Protein AF-A0A7K0J3E5-F1 (afdb_monomer_lite)

Foldseek 3Di:
DDDDPVLLVVLVVVLVPDDPVVVVQLVVQLVVQLVVVLVVQVVDPPHDPVCSVVSSSVSSSVSSVVSVVVVVVVVVVVVVVVVVVVVVVVVVPPPCDPVNVVVVVCLVVLLVVVVVVDQLVVSQVVVCVVVVHRGDSVNSVVSNVVVVVVD

Sequence (151 aa):
MKMSDDVKRKSLAWLAKQPEAMRIEVFRTAMRIRRESLNRLRALPDADHRNTPEIEEQSLLSAIQEMRKTRLKSSDALEEIAASRAAVAKNSNCKPSPKRDRLQILMPQIVQLRKTGMSYAEIARLLSKQTRKKISRSYVHAICKESESAG

Secondary structure (DSSP, 8-state):
-PPPHHHHHHHHHHHHTS-HHHHHHHHHHHHHHHHHHHHHHHTSTT--GGGHHHHHHHHHHHHHHHHHHHHHHHHHHHHHHHHHHHHHHHHGGGS--HHHHHHHTTHHHHHHHHHTT--HHHHHHHHHHHHTS---HHHHHHHHHHHHH--

Radius of gyration: 33.9 Å; chains: 1; bounding box: 68×40×86 Å

Structure (mmCIF, N/CA/C/O backbone):
data_AF-A0A7K0J3E5-F1
#
_entry.id   AF-A0A7K0J3E5-F1
#
loop_
_atom_site.group_PDB
_atom_site.id
_atom_site.type_symbol
_atom_site.label_atom_id
_atom_site.label_alt_id
_atom_site.label_comp_id
_atom_site.label_asym_id
_atom_site.label_entity_id
_atom_site.label_seq_id
_atom_site.pdbx_PDB_ins_code
_atom_site.Cartn_x
_atom_site.Cartn_y
_atom_site.Cartn_z
_atom_site.occupancy
_atom_site.B_iso_or_equiv
_atom_site.auth_seq_id
_atom_site.auth_comp_id
_atom_site.auth_asym_id
_atom_site.auth_atom_id
_atom_site.pdbx_PDB_model_num
ATOM 1 N N . MET A 1 1 ? 24.101 0.263 -16.444 1.00 51.09 1 MET A N 1
ATOM 2 C CA . MET A 1 1 ? 24.275 0.499 -14.992 1.00 51.09 1 MET A CA 1
ATOM 3 C C . MET A 1 1 ? 23.772 -0.748 -14.268 1.00 51.09 1 MET A C 1
ATOM 5 O O . MET A 1 1 ? 22.580 -1.020 -14.340 1.00 51.09 1 MET A O 1
ATOM 9 N N . LYS A 1 2 ? 24.657 -1.580 -13.699 1.00 61.66 2 LYS A N 1
ATOM 10 C CA . LYS A 1 2 ? 24.243 -2.827 -13.025 1.00 61.66 2 LYS A CA 1
ATOM 11 C C . LYS A 1 2 ? 23.522 -2.471 -11.717 1.00 61.66 2 LYS A C 1
ATOM 13 O O . LYS A 1 2 ? 24.054 -1.712 -10.913 1.00 61.66 2 LYS A O 1
ATOM 18 N N . MET A 1 3 ? 22.294 -2.957 -11.536 1.00 71.75 3 MET A N 1
ATOM 19 C CA . MET A 1 3 ? 21.530 -2.753 -10.298 1.00 71.75 3 MET A CA 1
ATOM 20 C C . MET A 1 3 ? 22.110 -3.611 -9.170 1.00 71.75 3 MET A C 1
ATOM 22 O O . MET A 1 3 ? 22.526 -4.738 -9.432 1.00 71.75 3 MET A O 1
ATOM 26 N N . SER A 1 4 ? 22.099 -3.111 -7.930 1.00 83.94 4 SER A N 1
ATOM 27 C CA . SER A 1 4 ? 22.535 -3.896 -6.770 1.00 83.94 4 SER A CA 1
ATOM 28 C C . SER A 1 4 ? 21.584 -5.064 -6.490 1.00 83.94 4 SER A C 1
ATOM 30 O O . SER A 1 4 ? 20.370 -4.956 -6.693 1.00 83.94 4 SER A O 1
ATOM 32 N N . ASP A 1 5 ? 22.119 -6.175 -5.983 1.00 83.31 5 ASP A N 1
ATOM 33 C CA . ASP A 1 5 ? 21.348 -7.406 -5.747 1.00 83.31 5 ASP A CA 1
ATOM 34 C C . ASP A 1 5 ? 20.195 -7.222 -4.752 1.00 83.31 5 ASP A C 1
ATOM 36 O O . ASP A 1 5 ? 19.135 -7.837 -4.891 1.00 83.31 5 ASP A O 1
ATOM 40 N N . ASP A 1 6 ? 20.351 -6.314 -3.786 1.00 83.75 6 ASP A N 1
ATOM 41 C CA . ASP A 1 6 ? 19.278 -5.941 -2.861 1.00 83.75 6 ASP A CA 1
ATOM 42 C C . ASP A 1 6 ? 18.088 -5.301 -3.598 1.00 83.75 6 ASP A C 1
ATOM 44 O O . ASP A 1 6 ? 16.927 -5.651 -3.361 1.00 83.75 6 ASP A O 1
ATOM 48 N N . VAL A 1 7 ? 18.361 -4.418 -4.564 1.00 81.31 7 VAL A N 1
ATOM 49 C CA . VAL A 1 7 ? 17.319 -3.779 -5.380 1.00 81.31 7 VAL A CA 1
ATOM 50 C C . VAL A 1 7 ? 16.625 -4.805 -6.269 1.00 81.31 7 VAL A C 1
ATOM 52 O O . VAL A 1 7 ? 15.395 -4.763 -6.398 1.00 81.31 7 VAL A O 1
ATOM 55 N N . LYS A 1 8 ? 17.373 -5.761 -6.831 1.00 86.88 8 LYS A N 1
ATOM 56 C CA . LYS A 1 8 ? 16.807 -6.866 -7.617 1.00 86.88 8 LYS A CA 1
ATOM 57 C C . LYS A 1 8 ? 15.844 -7.700 -6.774 1.00 86.88 8 LYS A C 1
ATOM 59 O O . LYS A 1 8 ? 14.673 -7.848 -7.132 1.00 86.88 8 LYS A O 1
ATOM 64 N N . ARG A 1 9 ? 16.298 -8.157 -5.602 1.00 88.38 9 ARG A N 1
ATOM 65 C CA . ARG A 1 9 ? 15.499 -8.969 -4.672 1.00 88.38 9 ARG A CA 1
ATOM 66 C C . ARG A 1 9 ? 14.223 -8.246 -4.242 1.00 88.38 9 ARG A C 1
ATOM 68 O O . ARG A 1 9 ? 13.140 -8.826 -4.297 1.00 88.38 9 ARG A O 1
ATOM 75 N N . LYS A 1 10 ? 14.322 -6.966 -3.871 1.00 87.31 10 LYS A N 1
ATOM 76 C CA . LYS A 1 10 ? 13.162 -6.141 -3.484 1.00 87.31 10 LYS A CA 1
ATOM 77 C C . LYS A 1 10 ? 12.175 -5.935 -4.634 1.00 87.31 10 LYS A C 1
ATOM 79 O O . LYS A 1 10 ? 10.967 -5.928 -4.399 1.00 87.31 10 LYS A O 1
ATOM 84 N N . SER A 1 11 ? 12.670 -5.772 -5.860 1.00 87.06 11 SER A N 1
ATOM 85 C CA . SER A 1 11 ? 11.833 -5.578 -7.051 1.00 87.06 11 SER A CA 1
ATOM 86 C C . SER A 1 11 ? 11.046 -6.844 -7.393 1.00 87.06 11 SER A C 1
ATOM 88 O O . SER A 1 11 ? 9.832 -6.780 -7.588 1.00 87.06 11 SER A O 1
ATOM 90 N N . LEU A 1 12 ? 11.699 -8.008 -7.363 1.00 90.88 12 LEU A N 1
ATOM 91 C CA . LEU A 1 12 ? 11.043 -9.298 -7.595 1.00 90.88 12 LEU A CA 1
ATOM 92 C C . LEU A 1 12 ? 10.047 -9.646 -6.481 1.00 90.88 12 LEU A C 1
ATOM 94 O O . LEU A 1 12 ? 8.923 -10.059 -6.764 1.00 90.88 12 LEU A O 1
ATOM 98 N N . ALA A 1 13 ? 10.408 -9.402 -5.217 1.00 91.06 13 ALA A N 1
ATOM 99 C CA . ALA A 1 13 ? 9.504 -9.600 -4.085 1.00 91.06 13 ALA A CA 1
ATOM 100 C C . ALA A 1 13 ? 8.259 -8.700 -4.165 1.00 91.06 13 ALA A C 1
ATOM 102 O O . ALA A 1 13 ? 7.170 -9.108 -3.762 1.00 91.06 13 ALA A O 1
ATOM 103 N N . TRP A 1 14 ? 8.401 -7.477 -4.686 1.00 92.00 14 TRP A N 1
ATOM 104 C CA . TRP A 1 14 ? 7.261 -6.600 -4.943 1.00 92.00 14 TRP A CA 1
ATOM 105 C C . TRP A 1 14 ? 6.362 -7.157 -6.050 1.00 92.00 14 TRP A C 1
ATOM 107 O O . TRP A 1 14 ? 5.147 -7.212 -5.851 1.00 92.00 14 TRP A O 1
ATOM 117 N N . LEU A 1 15 ? 6.944 -7.610 -7.168 1.00 91.88 15 LEU A N 1
ATOM 118 C CA . LEU A 1 15 ? 6.207 -8.169 -8.306 1.00 91.88 15 LEU A CA 1
ATOM 119 C C . LEU A 1 15 ? 5.414 -9.425 -7.914 1.00 91.88 15 LEU A C 1
ATOM 121 O O . LEU A 1 15 ? 4.257 -9.570 -8.302 1.00 91.88 15 LEU A O 1
ATOM 125 N N . ALA A 1 16 ? 6.007 -10.302 -7.099 1.00 91.25 16 ALA A N 1
ATOM 126 C CA . ALA A 1 16 ? 5.368 -11.531 -6.626 1.00 91.25 16 ALA A CA 1
ATOM 127 C C . ALA A 1 16 ? 4.078 -11.274 -5.825 1.00 91.25 16 ALA A C 1
ATOM 129 O O . ALA A 1 16 ? 3.162 -12.091 -5.860 1.00 91.25 16 ALA A O 1
ATOM 130 N N . LYS A 1 17 ? 3.993 -10.125 -5.142 1.00 90.81 17 LYS A N 1
ATOM 131 C CA . LYS A 1 17 ? 2.833 -9.706 -4.338 1.00 90.81 17 LYS A CA 1
ATOM 132 C C . LYS A 1 17 ? 1.751 -8.978 -5.147 1.00 90.81 17 LYS A C 1
ATOM 134 O O . LYS A 1 17 ? 0.737 -8.592 -4.572 1.00 90.81 17 LYS A O 1
ATOM 139 N N . GLN A 1 18 ? 1.969 -8.728 -6.440 1.00 90.31 18 GLN A N 1
ATOM 140 C CA . GLN A 1 18 ? 1.003 -8.017 -7.279 1.00 90.31 18 GLN A CA 1
ATOM 141 C C . GLN A 1 18 ? -0.077 -8.958 -7.841 1.00 90.31 18 GLN A C 1
ATOM 143 O O . GLN A 1 18 ? 0.202 -10.137 -8.080 1.00 90.31 18 GLN A O 1
ATOM 148 N N . PRO A 1 19 ? -1.295 -8.445 -8.104 1.00 91.69 19 PRO A N 1
ATOM 149 C CA . PRO A 1 19 ? -2.336 -9.204 -8.791 1.00 91.69 19 PRO A CA 1
ATOM 150 C C . PRO A 1 19 ? -1.911 -9.577 -10.217 1.00 91.69 19 PRO A C 1
ATOM 152 O O . PRO A 1 19 ? -1.069 -8.915 -10.827 1.00 91.69 19 PRO A O 1
ATOM 155 N N . GLU A 1 20 ? -2.522 -10.623 -10.771 1.00 88.38 20 GLU A N 1
ATOM 156 C CA . GLU A 1 20 ? -2.145 -11.183 -12.073 1.00 88.38 20 GLU A CA 1
ATOM 157 C C . GLU A 1 20 ? -2.165 -10.154 -13.208 1.00 88.38 20 GLU A C 1
ATOM 159 O O . GLU A 1 20 ? -1.182 -10.048 -13.938 1.00 88.38 20 GLU A O 1
ATOM 164 N N . ALA A 1 21 ? -3.212 -9.328 -13.287 1.00 88.8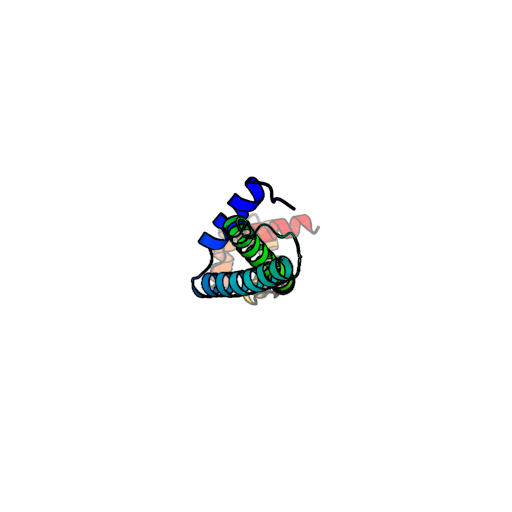8 21 ALA A N 1
ATOM 165 C CA . ALA A 1 21 ? -3.317 -8.260 -14.282 1.00 88.88 21 ALA A CA 1
ATOM 166 C C . ALA A 1 21 ? -2.102 -7.311 -14.259 1.00 88.88 21 ALA A C 1
ATOM 168 O O . ALA A 1 21 ? -1.527 -7.002 -15.299 1.00 88.88 21 ALA A O 1
ATOM 169 N N . MET A 1 22 ? -1.647 -6.925 -13.064 1.00 87.38 22 MET A N 1
ATOM 170 C CA . MET A 1 22 ? -0.478 -6.058 -12.885 1.00 87.38 22 MET A CA 1
ATOM 171 C C . MET A 1 22 ? 0.820 -6.765 -13.285 1.00 87.38 22 MET A C 1
ATOM 173 O O . MET A 1 22 ? 1.699 -6.159 -13.894 1.00 87.38 22 MET A O 1
ATOM 177 N N . ARG A 1 23 ? 0.955 -8.061 -12.977 1.00 90.62 23 ARG A N 1
ATOM 178 C CA . ARG A 1 23 ? 2.119 -8.842 -13.420 1.00 90.62 23 ARG A CA 1
ATOM 179 C C . ARG A 1 23 ? 2.176 -8.910 -14.946 1.00 90.62 23 ARG A C 1
ATOM 181 O O . ARG A 1 23 ? 3.243 -8.691 -15.512 1.00 90.6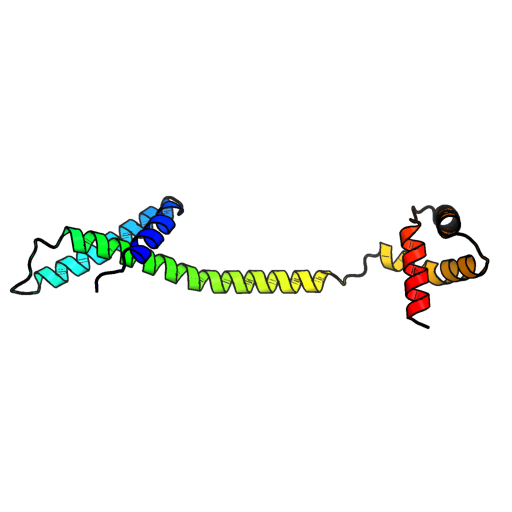2 23 ARG A O 1
ATOM 188 N N . ILE A 1 24 ? 1.038 -9.140 -15.607 1.00 92.06 24 ILE A N 1
ATOM 189 C CA . ILE A 1 24 ? 0.928 -9.146 -17.075 1.00 92.06 24 ILE A CA 1
ATOM 190 C C . ILE A 1 24 ? 1.354 -7.794 -17.660 1.00 92.06 24 ILE A C 1
ATOM 192 O O . ILE A 1 24 ? 2.125 -7.761 -18.619 1.00 92.06 24 ILE A O 1
ATOM 196 N N . GLU A 1 25 ? 0.902 -6.680 -17.084 1.00 91.25 25 GLU A N 1
ATOM 197 C CA . GLU A 1 25 ? 1.318 -5.344 -17.525 1.00 91.25 25 GLU A CA 1
ATOM 198 C C . GLU A 1 25 ? 2.821 -5.116 -17.365 1.00 91.25 25 GLU A C 1
ATOM 200 O O . GLU A 1 25 ? 3.470 -4.660 -18.307 1.00 91.25 25 GLU A O 1
ATOM 205 N N . VAL A 1 26 ? 3.401 -5.504 -16.225 1.00 93.69 26 VAL A N 1
ATOM 206 C CA . VAL A 1 26 ? 4.855 -5.436 -16.011 1.00 93.69 26 VAL A CA 1
ATOM 207 C C . VAL A 1 26 ? 5.598 -6.224 -17.090 1.00 93.69 26 VAL A C 1
ATOM 209 O O . VAL A 1 26 ? 6.553 -5.705 -17.669 1.00 93.69 26 VAL A O 1
ATOM 212 N N . PHE A 1 27 ? 5.149 -7.439 -17.418 1.00 93.88 27 PHE A N 1
ATOM 213 C CA . PHE A 1 27 ? 5.761 -8.242 -18.479 1.00 93.88 27 PHE A CA 1
ATOM 214 C C . PHE A 1 27 ? 5.626 -7.601 -19.866 1.00 93.88 27 PHE A C 1
ATOM 216 O O . PHE A 1 27 ? 6.590 -7.607 -20.634 1.00 93.88 27 PHE A O 1
ATOM 223 N N . ARG A 1 28 ? 4.475 -7.002 -20.196 1.00 93.38 28 ARG A N 1
ATOM 224 C CA . ARG A 1 28 ? 4.290 -6.269 -21.464 1.00 93.38 28 ARG A CA 1
ATOM 225 C C . ARG A 1 28 ? 5.256 -5.089 -21.570 1.00 93.38 28 ARG A C 1
ATOM 227 O O . ARG A 1 28 ? 5.920 -4.926 -22.595 1.00 93.38 28 ARG A O 1
ATOM 234 N N . THR A 1 29 ? 5.383 -4.310 -20.500 1.00 92.69 29 THR A N 1
ATOM 235 C CA . THR A 1 29 ? 6.311 -3.175 -20.432 1.00 92.69 29 THR A CA 1
ATOM 236 C C . THR A 1 29 ? 7.765 -3.638 -20.528 1.00 92.69 29 THR A C 1
ATOM 238 O O . THR A 1 29 ? 8.537 -3.059 -21.292 1.00 92.69 29 THR A O 1
ATOM 241 N N . ALA A 1 30 ? 8.126 -4.728 -19.847 1.00 94.19 30 ALA A N 1
ATOM 242 C CA . ALA A 1 30 ? 9.457 -5.329 -19.927 1.00 94.19 30 ALA A CA 1
ATOM 243 C C . ALA A 1 30 ? 9.798 -5.775 -21.356 1.00 94.19 30 ALA A C 1
ATOM 245 O O . ALA A 1 30 ? 10.889 -5.494 -21.847 1.00 94.19 30 ALA A O 1
ATOM 246 N N . MET A 1 31 ? 8.856 -6.405 -22.064 1.00 92.75 31 MET A N 1
ATOM 247 C CA . MET A 1 31 ? 9.052 -6.821 -23.457 1.00 92.75 31 MET A CA 1
ATOM 248 C C . MET A 1 31 ? 9.255 -5.639 -24.410 1.00 92.75 31 MET A C 1
ATOM 250 O O . MET A 1 31 ? 10.075 -5.726 -25.329 1.00 92.75 31 MET A O 1
ATOM 254 N N . ARG A 1 32 ? 8.550 -4.525 -24.182 1.00 93.44 32 ARG A N 1
ATOM 255 C CA . ARG A 1 32 ? 8.754 -3.277 -24.931 1.00 93.44 32 ARG A CA 1
ATOM 256 C C . ARG A 1 32 ? 10.168 -2.730 -24.713 1.00 93.44 32 ARG A C 1
ATOM 258 O O . ARG A 1 32 ? 10.893 -2.534 -25.686 1.00 93.44 32 ARG A O 1
ATOM 265 N N . ILE A 1 33 ? 10.587 -2.581 -23.454 1.00 92.19 33 ILE A N 1
ATOM 266 C CA . ILE A 1 33 ? 11.925 -2.078 -23.087 1.00 92.19 33 ILE A CA 1
ATOM 267 C C . ILE A 1 33 ? 13.029 -2.988 -23.644 1.00 92.19 33 ILE A C 1
ATOM 269 O O . ILE A 1 33 ? 14.036 -2.507 -24.172 1.00 92.19 33 ILE A O 1
ATOM 273 N N . ARG A 1 34 ? 12.821 -4.309 -23.597 1.00 90.88 34 ARG A N 1
ATOM 274 C CA . ARG A 1 34 ? 13.740 -5.301 -24.166 1.00 90.88 34 ARG A CA 1
ATOM 275 C C . ARG A 1 34 ? 13.907 -5.102 -25.663 1.00 90.88 34 ARG A C 1
ATOM 277 O O . ARG A 1 34 ? 15.033 -5.073 -26.151 1.00 90.88 34 ARG A O 1
ATOM 284 N N . ARG A 1 35 ? 12.801 -4.949 -26.398 1.00 89.56 35 ARG A N 1
ATOM 285 C CA . ARG A 1 35 ? 12.833 -4.729 -27.850 1.00 89.56 35 ARG A CA 1
ATOM 286 C C . ARG A 1 35 ? 13.601 -3.456 -28.198 1.00 89.56 35 ARG A C 1
ATOM 288 O O . ARG A 1 35 ? 14.437 -3.487 -29.094 1.00 89.56 35 ARG A O 1
ATOM 295 N N . GLU A 1 36 ? 13.360 -2.367 -27.475 1.00 89.88 36 GLU A N 1
ATOM 296 C CA . GLU A 1 36 ? 14.089 -1.109 -27.667 1.00 89.88 36 GLU A CA 1
ATOM 297 C C . GLU A 1 36 ? 15.588 -1.271 -27.399 1.00 89.88 36 GLU A C 1
ATOM 299 O O . GLU A 1 36 ? 16.409 -0.837 -28.205 1.00 89.88 36 GLU A O 1
ATOM 304 N N . SER A 1 37 ? 15.949 -1.943 -26.307 1.00 88.12 37 SER A N 1
ATOM 305 C CA . SER A 1 37 ? 17.345 -2.199 -25.935 1.00 88.12 37 SER A CA 1
ATOM 306 C C . SER A 1 37 ? 18.067 -3.064 -26.972 1.00 88.12 37 SER A C 1
ATOM 308 O O . SER A 1 37 ? 19.185 -2.744 -27.373 1.00 88.12 37 SER A O 1
ATOM 310 N N . LEU A 1 38 ? 17.409 -4.115 -27.471 1.00 86.56 38 LEU A N 1
ATOM 311 C CA . LEU A 1 38 ? 17.941 -4.966 -28.536 1.00 86.56 38 LEU A CA 1
ATOM 312 C C . LEU A 1 38 ? 18.094 -4.207 -29.856 1.00 86.56 38 LEU A C 1
ATOM 314 O O . LEU A 1 38 ? 19.103 -4.370 -30.534 1.00 86.56 38 LEU A O 1
ATOM 318 N N . ASN A 1 39 ? 17.128 -3.360 -30.216 1.00 87.38 39 ASN A N 1
ATOM 319 C CA . ASN A 1 39 ? 17.218 -2.539 -31.424 1.00 87.38 39 ASN A CA 1
ATOM 320 C C . ASN A 1 39 ? 18.373 -1.531 -31.340 1.00 87.38 39 ASN A C 1
ATOM 322 O O . ASN A 1 39 ? 19.093 -1.361 -32.319 1.00 87.38 39 ASN A O 1
ATOM 326 N N . ARG A 1 40 ? 18.594 -0.913 -30.170 1.00 85.31 40 ARG A N 1
ATOM 327 C CA . ARG A 1 40 ? 19.745 -0.022 -29.937 1.00 85.31 40 ARG A CA 1
ATOM 328 C C . ARG A 1 40 ? 21.074 -0.759 -30.066 1.00 85.31 40 ARG A C 1
ATOM 330 O O . ARG A 1 40 ? 21.989 -0.238 -30.687 1.00 85.31 40 ARG A O 1
ATOM 337 N N . LEU A 1 41 ? 21.172 -1.970 -29.519 1.00 83.69 41 LEU A N 1
ATOM 338 C CA . LEU A 1 41 ? 22.382 -2.786 -29.635 1.00 83.69 41 LEU A CA 1
ATOM 339 C C . LEU A 1 41 ? 22.647 -3.226 -31.073 1.00 83.69 41 LEU A C 1
ATOM 341 O O . LEU A 1 41 ? 23.781 -3.170 -31.518 1.00 83.69 41 LEU A O 1
ATOM 345 N N . ARG A 1 42 ? 21.613 -3.607 -31.826 1.00 81.75 42 ARG A N 1
ATOM 346 C CA . ARG A 1 42 ? 21.754 -3.964 -33.249 1.00 81.75 42 ARG A CA 1
ATOM 347 C C . ARG A 1 42 ? 22.202 -2.798 -34.131 1.00 81.75 42 ARG A C 1
ATOM 349 O O . ARG A 1 42 ? 22.761 -3.037 -35.190 1.00 81.75 42 ARG A O 1
ATOM 356 N N . ALA A 1 43 ? 21.936 -1.560 -33.718 1.00 83.25 43 ALA A N 1
ATOM 357 C CA . ALA A 1 43 ? 22.375 -0.367 -34.435 1.00 83.25 43 ALA A CA 1
ATOM 358 C C . ALA A 1 43 ? 23.861 -0.029 -34.201 1.00 83.25 43 ALA A C 1
ATOM 360 O O . ALA A 1 43 ? 24.391 0.854 -34.872 1.00 83.25 43 ALA A O 1
ATOM 361 N N . LEU A 1 44 ? 24.530 -0.699 -33.255 1.00 82.00 44 LEU A N 1
ATOM 362 C CA . LEU A 1 44 ? 25.945 -0.495 -32.957 1.00 82.00 44 LEU 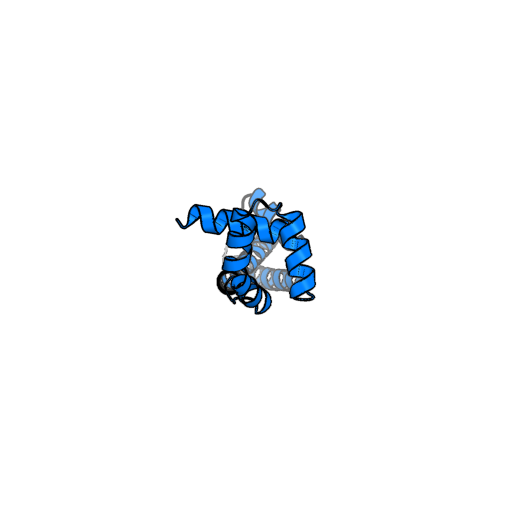A CA 1
ATOM 363 C C . LEU A 1 44 ? 26.801 -1.515 -33.735 1.00 82.00 44 LEU A C 1
ATOM 365 O O . LEU A 1 44 ? 26.513 -2.710 -33.660 1.00 82.00 44 LEU A O 1
ATOM 369 N N . PRO A 1 45 ? 27.857 -1.074 -34.444 1.00 70.38 45 PRO A N 1
ATOM 370 C CA . PRO A 1 45 ? 28.651 -1.938 -35.324 1.00 70.38 45 PRO A CA 1
ATOM 371 C C . PRO A 1 45 ? 29.457 -3.031 -34.593 1.00 70.38 45 PRO A C 1
ATOM 373 O O . PRO A 1 45 ? 29.708 -4.070 -35.190 1.00 70.38 45 PRO A O 1
ATOM 376 N N . ASP A 1 46 ? 29.774 -2.850 -33.302 1.00 73.94 46 ASP A N 1
ATOM 377 C CA . ASP A 1 46 ? 30.586 -3.784 -32.493 1.00 73.94 46 ASP A CA 1
ATOM 378 C C . ASP A 1 46 ? 29.813 -4.412 -31.312 1.00 73.94 46 ASP A C 1
ATOM 380 O O . ASP A 1 46 ? 30.384 -4.759 -30.274 1.00 73.94 46 ASP A O 1
ATOM 384 N N . ALA A 1 47 ? 28.484 -4.508 -31.398 1.00 67.69 47 ALA A N 1
ATOM 385 C CA . ALA A 1 47 ? 27.690 -4.982 -30.267 1.00 67.69 47 ALA A CA 1
ATOM 386 C C . ALA A 1 47 ? 27.783 -6.500 -30.054 1.00 67.69 47 ALA A C 1
ATOM 388 O O . ALA A 1 47 ? 27.415 -7.296 -30.916 1.00 67.69 47 ALA A O 1
ATOM 389 N N . ASP A 1 48 ? 28.147 -6.906 -28.835 1.00 67.38 48 ASP A N 1
ATOM 390 C CA . ASP A 1 48 ? 28.067 -8.304 -28.417 1.00 67.38 48 ASP A CA 1
ATOM 391 C C . ASP A 1 48 ? 26.605 -8.731 -28.194 1.00 67.38 48 ASP A C 1
ATOM 393 O O . ASP A 1 48 ? 25.954 -8.395 -27.197 1.00 67.38 48 ASP A O 1
ATOM 397 N N . HIS A 1 49 ? 26.078 -9.499 -29.145 1.00 66.50 49 HIS A N 1
ATOM 398 C CA . HIS A 1 49 ? 24.718 -10.037 -29.114 1.00 66.50 49 HIS A CA 1
ATOM 399 C C . HIS A 1 49 ? 24.515 -11.142 -28.057 1.00 66.50 49 HIS A C 1
ATOM 401 O O . HIS A 1 49 ? 23.378 -11.559 -27.813 1.00 66.50 49 HIS A O 1
ATOM 407 N N . ARG A 1 50 ? 25.578 -11.609 -27.383 1.00 66.75 50 ARG A N 1
ATOM 408 C CA . ARG A 1 50 ? 25.492 -12.625 -26.317 1.00 66.75 50 ARG A CA 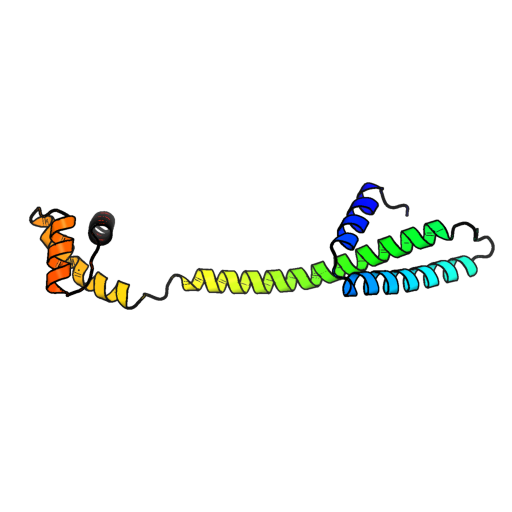1
ATOM 409 C C . ARG A 1 50 ? 24.906 -12.082 -25.009 1.00 66.75 50 ARG A C 1
ATOM 411 O O . ARG A 1 50 ? 24.409 -12.868 -24.208 1.00 66.75 50 ARG A O 1
ATOM 418 N N . ASN A 1 51 ? 24.822 -10.760 -24.839 1.00 69.81 51 ASN A N 1
ATOM 419 C CA . ASN A 1 51 ? 24.261 -10.106 -23.642 1.00 69.81 51 ASN A CA 1
ATOM 420 C C . ASN A 1 51 ? 22.718 -10.133 -23.554 1.00 69.81 51 ASN A C 1
ATOM 422 O O . ASN A 1 51 ? 22.113 -9.411 -22.760 1.00 69.81 51 ASN A O 1
ATOM 426 N N . THR A 1 52 ? 22.056 -10.977 -24.349 1.00 72.75 52 THR A N 1
ATOM 427 C CA . THR A 1 52 ? 20.587 -11.110 -24.390 1.00 72.75 52 THR A CA 1
ATOM 428 C C . THR A 1 52 ? 19.948 -11.382 -23.012 1.00 72.75 52 THR A C 1
ATOM 430 O O . THR A 1 52 ? 18.969 -10.703 -22.688 1.00 72.75 52 THR A O 1
ATOM 433 N N . PRO A 1 53 ? 20.495 -12.272 -22.155 1.00 80.31 53 PRO A N 1
ATOM 434 C CA . PRO A 1 53 ? 19.926 -12.537 -20.827 1.00 80.31 53 PRO A CA 1
ATOM 435 C C . PRO A 1 53 ? 20.031 -11.346 -19.865 1.00 80.31 53 PRO A C 1
ATOM 437 O O . PRO A 1 53 ? 19.120 -11.081 -19.083 1.00 80.31 53 PRO A O 1
ATOM 440 N N . GLU A 1 54 ? 21.122 -10.582 -19.938 1.00 84.31 54 GLU A N 1
ATOM 441 C CA . GLU A 1 54 ? 21.308 -9.397 -19.094 1.00 84.31 54 GLU A CA 1
ATOM 442 C C . GLU A 1 54 ? 20.329 -8.283 -19.480 1.00 84.31 54 GLU A C 1
ATOM 444 O O . GLU A 1 54 ? 19.811 -7.574 -18.616 1.00 84.31 54 GLU A O 1
ATOM 449 N N . ILE A 1 55 ? 20.030 -8.153 -20.775 1.00 85.12 55 ILE A N 1
ATOM 450 C CA . ILE A 1 55 ? 19.032 -7.206 -21.283 1.00 85.12 55 ILE A CA 1
ATOM 451 C C . ILE A 1 55 ? 17.636 -7.603 -20.814 1.00 85.12 55 ILE A C 1
ATOM 453 O O . ILE A 1 55 ? 16.849 -6.733 -20.444 1.00 85.12 55 ILE A O 1
ATOM 457 N N . GLU A 1 56 ? 17.318 -8.897 -20.810 1.00 86.06 56 GLU A N 1
ATOM 458 C CA . GLU A 1 56 ? 16.049 -9.412 -20.290 1.00 86.06 56 GLU A CA 1
ATOM 459 C C . GLU A 1 56 ? 15.867 -9.075 -18.813 1.00 86.06 56 GLU A C 1
ATOM 461 O O . GLU A 1 56 ? 14.853 -8.475 -18.439 1.00 86.06 56 GLU A O 1
ATOM 466 N N . GLU A 1 57 ? 16.872 -9.386 -17.993 1.00 88.44 57 GLU A N 1
ATOM 467 C CA . GLU A 1 57 ? 16.857 -9.080 -16.564 1.00 88.44 57 GLU A CA 1
ATOM 468 C C . GLU A 1 57 ? 16.702 -7.570 -16.323 1.00 88.44 57 GLU A C 1
ATOM 470 O O . GLU A 1 57 ? 15.833 -7.137 -15.560 1.00 88.44 57 GLU A O 1
ATOM 475 N N . GLN A 1 58 ? 17.500 -6.747 -17.009 1.00 88.62 58 GLN A N 1
ATOM 476 C CA . GLN A 1 58 ? 17.443 -5.292 -16.866 1.00 88.62 58 GLN A CA 1
ATOM 477 C C . GLN A 1 58 ? 16.094 -4.725 -17.307 1.00 88.62 58 GLN A C 1
ATOM 479 O O . GLN A 1 58 ? 15.530 -3.885 -16.607 1.00 88.62 58 GLN A O 1
ATOM 484 N N . SER A 1 59 ? 15.539 -5.214 -18.415 1.00 90.88 59 SER A N 1
ATOM 485 C CA . SER A 1 59 ? 14.251 -4.743 -18.934 1.00 90.88 59 SER A CA 1
ATOM 486 C C . SER A 1 59 ? 13.107 -5.045 -17.969 1.00 90.88 59 SER A C 1
ATOM 488 O O . SER A 1 59 ? 12.236 -4.197 -17.761 1.00 90.88 59 SER A O 1
ATOM 490 N N . LEU A 1 60 ? 13.127 -6.221 -17.330 1.00 92.12 60 LEU A N 1
ATOM 491 C CA . LEU A 1 60 ? 12.154 -6.580 -16.300 1.00 92.12 60 LEU A CA 1
ATOM 492 C C . LEU A 1 60 ? 12.276 -5.675 -15.069 1.00 92.12 60 LEU A C 1
ATOM 494 O O . LEU A 1 60 ? 11.273 -5.150 -14.584 1.00 92.12 60 LEU A O 1
ATOM 498 N N . LEU A 1 61 ? 13.494 -5.453 -14.575 1.00 91.44 61 LEU A N 1
ATOM 499 C CA . LEU A 1 61 ? 13.731 -4.599 -13.409 1.00 91.44 61 LEU A CA 1
ATOM 500 C C . LEU A 1 61 ? 13.338 -3.140 -13.672 1.00 91.44 61 LEU A C 1
ATOM 502 O O . LEU A 1 61 ? 12.713 -2.511 -12.814 1.00 91.44 61 LEU A O 1
ATOM 506 N N . SER A 1 62 ? 13.642 -2.614 -14.859 1.00 90.69 62 SER A N 1
ATOM 507 C CA . SER A 1 62 ? 13.227 -1.272 -15.277 1.00 90.69 62 SER A CA 1
ATOM 508 C C . SER A 1 62 ? 11.706 -1.143 -15.354 1.00 90.69 62 SER A C 1
ATOM 510 O O . SER A 1 62 ? 11.158 -0.182 -14.812 1.00 90.69 62 SER A O 1
ATOM 512 N N . ALA A 1 63 ? 11.014 -2.131 -15.930 1.00 92.44 63 ALA A N 1
ATOM 513 C CA . ALA A 1 63 ? 9.552 -2.148 -15.985 1.00 92.44 63 ALA A CA 1
ATOM 514 C C . ALA A 1 63 ? 8.922 -2.175 -14.585 1.00 92.44 63 ALA A C 1
ATOM 516 O O . ALA A 1 63 ? 7.988 -1.422 -14.306 1.00 92.44 63 ALA A O 1
ATOM 517 N N . ILE A 1 64 ? 9.462 -2.994 -13.673 1.00 92.00 64 ILE A N 1
ATOM 518 C CA . ILE A 1 64 ? 9.011 -3.031 -12.276 1.00 92.00 64 ILE A CA 1
ATOM 519 C C . ILE A 1 64 ? 9.142 -1.645 -11.637 1.00 92.00 64 ILE A C 1
ATOM 521 O O . ILE A 1 64 ? 8.213 -1.187 -10.975 1.00 92.00 64 ILE A O 1
ATOM 525 N N . GLN A 1 65 ? 10.270 -0.960 -11.832 1.00 88.94 65 GLN A N 1
ATOM 526 C CA . GLN A 1 65 ? 10.488 0.368 -11.258 1.00 88.94 65 GLN A CA 1
ATOM 527 C C . GLN A 1 65 ? 9.569 1.438 -11.847 1.00 88.94 65 GLN A C 1
ATOM 529 O O . GLN A 1 65 ? 9.075 2.276 -11.092 1.00 88.94 65 GLN A O 1
ATOM 534 N N . GLU A 1 66 ? 9.324 1.415 -13.157 1.00 88.00 66 GLU A N 1
ATOM 535 C CA . GLU A 1 66 ? 8.394 2.328 -13.831 1.00 88.00 66 GLU A CA 1
ATOM 536 C C . GLU A 1 66 ? 6.986 2.193 -13.236 1.00 88.00 66 GLU A C 1
ATOM 538 O O . GLU A 1 66 ? 6.415 3.176 -12.761 1.00 88.00 66 GLU A O 1
ATOM 543 N N . MET A 1 67 ? 6.495 0.957 -13.120 1.00 85.19 67 MET A N 1
ATOM 544 C CA . MET A 1 67 ? 5.177 0.652 -12.550 1.00 85.19 67 MET A CA 1
ATOM 545 C C . MET A 1 67 ? 5.085 0.954 -11.046 1.00 85.19 67 MET A C 1
ATOM 547 O O . MET A 1 67 ? 4.018 1.272 -10.518 1.00 85.19 67 MET A O 1
ATOM 551 N N . ARG A 1 68 ? 6.207 0.895 -10.322 1.00 82.69 68 ARG A N 1
ATOM 552 C CA . ARG A 1 68 ? 6.265 1.305 -8.911 1.00 82.69 68 ARG A CA 1
ATOM 553 C C . ARG A 1 68 ? 6.167 2.824 -8.754 1.00 82.69 68 ARG A C 1
ATOM 555 O O . ARG A 1 68 ? 5.505 3.297 -7.833 1.00 82.69 68 ARG A O 1
ATOM 562 N N . LYS A 1 69 ? 6.814 3.581 -9.647 1.00 74.00 69 LYS A N 1
ATOM 563 C CA . LYS A 1 69 ? 6.817 5.055 -9.650 1.00 74.00 69 LYS A CA 1
ATOM 564 C C . LYS A 1 69 ? 5.471 5.641 -10.065 1.00 74.00 69 LYS A C 1
ATOM 566 O O . LYS A 1 69 ? 5.036 6.617 -9.459 1.00 74.00 69 LYS A O 1
ATOM 571 N N . THR A 1 70 ? 4.795 5.053 -11.054 1.00 62.91 70 THR A N 1
ATOM 572 C CA . THR A 1 70 ? 3.423 5.458 -11.413 1.00 62.91 70 THR A CA 1
ATOM 573 C C . THR A 1 70 ? 2.475 5.277 -10.230 1.00 62.91 70 THR A C 1
ATOM 575 O O . THR A 1 70 ? 1.632 6.137 -9.979 1.00 62.91 70 THR A O 1
ATOM 578 N N . ARG A 1 71 ? 2.690 4.225 -9.429 1.00 58.25 71 ARG A N 1
ATOM 579 C CA . ARG A 1 71 ? 1.940 3.999 -8.194 1.00 58.25 71 ARG A CA 1
ATOM 580 C C . ARG A 1 71 ? 2.193 5.038 -7.112 1.00 58.25 71 ARG A C 1
ATOM 582 O O . ARG A 1 71 ? 1.225 5.441 -6.486 1.00 58.25 71 ARG A O 1
ATOM 589 N N . LEU A 1 72 ? 3.433 5.480 -6.898 1.00 54.28 72 LEU A N 1
ATOM 590 C CA . LEU A 1 72 ? 3.740 6.548 -5.932 1.00 54.28 72 LEU A CA 1
ATOM 591 C C . LEU A 1 72 ? 2.962 7.831 -6.263 1.00 54.28 72 LEU A C 1
ATOM 593 O O . LEU A 1 72 ? 2.265 8.344 -5.401 1.00 54.28 72 LEU A O 1
ATOM 597 N N . LYS A 1 73 ? 2.920 8.238 -7.538 1.00 52.69 73 LYS A N 1
ATOM 598 C CA . LYS A 1 73 ? 2.121 9.400 -7.975 1.00 52.69 73 LYS A CA 1
ATOM 599 C C . LYS A 1 73 ? 0.613 9.233 -7.739 1.00 52.69 73 LYS A C 1
ATOM 601 O O . LYS A 1 73 ? -0.064 10.189 -7.389 1.00 52.69 73 LYS A O 1
ATOM 606 N N . SER A 1 74 ? 0.073 8.024 -7.916 1.00 51.75 74 SER A N 1
ATOM 607 C CA . SER A 1 74 ? -1.331 7.732 -7.574 1.00 51.75 74 SER A CA 1
ATOM 608 C C . SER A 1 74 ? -1.567 7.530 -6.069 1.00 51.75 74 SER A C 1
ATOM 610 O O . SER A 1 74 ? -2.689 7.679 -5.600 1.00 51.75 74 SER A O 1
ATOM 612 N N . SER A 1 75 ? -0.523 7.176 -5.316 1.00 51.84 75 SER A N 1
ATOM 613 C CA . SER A 1 75 ? -0.552 6.974 -3.867 1.00 51.84 75 SER A CA 1
ATOM 614 C C . SER A 1 75 ? -0.558 8.304 -3.137 1.00 51.84 75 SER A C 1
ATOM 616 O O . SER A 1 75 ? -1.270 8.402 -2.153 1.00 51.84 75 SER A O 1
ATOM 618 N N . ASP A 1 76 ? 0.141 9.320 -3.644 1.00 53.44 76 ASP A N 1
ATOM 619 C CA . ASP A 1 76 ? 0.076 10.686 -3.114 1.00 53.44 76 ASP A CA 1
ATOM 620 C C . ASP A 1 76 ? -1.359 11.230 -3.222 1.00 53.44 76 ASP A C 1
ATOM 622 O O . ASP A 1 76 ? -1.902 11.759 -2.259 1.00 53.44 76 ASP A O 1
ATOM 626 N N . ALA A 1 77 ? -2.039 10.979 -4.348 1.00 56.97 77 ALA A N 1
ATOM 627 C CA . ALA A 1 77 ? -3.455 11.318 -4.514 1.00 56.97 77 ALA A CA 1
ATOM 628 C C . ALA A 1 77 ? -4.378 10.509 -3.576 1.00 56.97 77 ALA A C 1
ATOM 630 O O . ALA A 1 77 ? -5.391 11.017 -3.096 1.00 56.97 77 ALA A O 1
ATOM 631 N N . LEU A 1 78 ? -4.043 9.248 -3.276 1.00 55.62 78 LEU A N 1
ATOM 632 C CA . LEU A 1 78 ? -4.782 8.438 -2.300 1.00 55.62 78 LEU A CA 1
ATOM 633 C C . LEU A 1 78 ? -4.492 8.849 -0.851 1.00 55.62 78 LEU A C 1
ATOM 635 O O . LEU A 1 78 ? -5.406 8.794 -0.031 1.00 55.62 78 LEU A O 1
ATOM 639 N N . GLU A 1 79 ? -3.270 9.276 -0.534 1.00 57.28 79 GLU A N 1
ATOM 640 C CA . GLU A 1 79 ? -2.899 9.867 0.752 1.00 57.28 79 GLU A CA 1
ATOM 641 C C . GLU A 1 79 ? -3.582 11.216 0.940 1.00 57.28 79 GLU A C 1
ATOM 643 O O . GLU A 1 79 ? -4.075 11.474 2.028 1.00 57.28 79 GLU A O 1
ATOM 648 N N . GLU A 1 80 ? -3.722 12.031 -0.102 1.00 59.31 80 GLU A N 1
ATOM 649 C CA . GLU A 1 80 ? -4.468 13.291 -0.061 1.00 59.31 80 GLU A CA 1
ATOM 650 C C . GLU A 1 80 ? -5.969 13.052 0.172 1.00 59.31 80 GLU A C 1
ATOM 652 O O . GLU A 1 80 ? -6.594 13.716 1.004 1.00 59.31 80 GLU A O 1
ATOM 657 N N . ILE A 1 81 ? -6.551 12.033 -0.470 1.00 58.47 81 ILE A N 1
ATOM 658 C CA . ILE A 1 81 ? -7.937 11.605 -0.219 1.00 58.47 81 ILE A CA 1
ATOM 659 C C . ILE A 1 81 ? -8.085 11.002 1.186 1.00 58.47 81 ILE A C 1
ATOM 661 O O . ILE A 1 81 ? -9.079 11.267 1.868 1.00 58.47 81 ILE A O 1
ATOM 665 N N . ALA A 1 82 ? -7.124 10.202 1.652 1.00 61.25 82 ALA A N 1
ATOM 666 C CA . ALA A 1 82 ? -7.134 9.612 2.989 1.00 61.25 82 ALA A CA 1
ATOM 667 C C . ALA A 1 82 ? -6.921 10.669 4.079 1.00 61.25 82 ALA A C 1
ATOM 669 O O . ALA A 1 82 ? -7.611 10.626 5.095 1.00 61.25 82 ALA A O 1
ATOM 670 N N . ALA A 1 83 ? -6.050 11.651 3.855 1.00 64.38 83 ALA A N 1
ATOM 671 C CA . ALA A 1 83 ? -5.828 12.806 4.715 1.00 64.38 83 ALA A CA 1
ATOM 672 C C . ALA A 1 83 ? -7.064 13.705 4.742 1.00 64.38 83 ALA A C 1
ATOM 674 O O . ALA A 1 83 ? -7.489 14.109 5.821 1.00 64.38 83 ALA A O 1
ATOM 675 N N . SER A 1 84 ? -7.717 13.924 3.598 1.00 59.78 84 SER A N 1
ATOM 676 C CA . SER A 1 84 ? -8.996 14.639 3.515 1.00 59.78 84 SER A CA 1
ATOM 677 C C . SER A 1 84 ? -10.102 13.899 4.271 1.00 59.78 84 SER A C 1
ATOM 679 O O . SER A 1 84 ? -10.818 14.494 5.073 1.00 59.78 84 SER A O 1
ATOM 681 N N . ARG A 1 85 ? -10.213 12.574 4.111 1.00 56.44 85 ARG A N 1
ATOM 682 C CA . ARG A 1 85 ? -11.164 11.739 4.868 1.00 56.44 85 ARG A CA 1
ATOM 683 C C . ARG A 1 85 ? -10.841 11.696 6.361 1.00 56.44 85 ARG A C 1
ATOM 685 O O . ARG A 1 85 ? -11.760 11.743 7.173 1.00 56.44 85 ARG A O 1
ATOM 692 N N . ALA A 1 86 ? -9.566 11.653 6.738 1.00 56.84 86 ALA A N 1
ATOM 693 C CA . ALA A 1 86 ? -9.121 11.700 8.126 1.00 56.84 86 ALA A CA 1
ATOM 694 C C . ALA A 1 86 ? -9.345 13.084 8.752 1.00 56.84 86 ALA A C 1
ATOM 696 O O . ALA A 1 86 ? -9.715 13.158 9.919 1.00 56.84 86 ALA A O 1
ATOM 697 N N . ALA A 1 87 ? -9.188 14.173 7.997 1.00 57.88 87 ALA A N 1
ATOM 698 C CA . ALA A 1 87 ? -9.515 15.530 8.431 1.00 57.88 87 ALA A CA 1
ATOM 699 C C . ALA A 1 87 ? -11.030 15.700 8.628 1.00 57.88 87 ALA A C 1
ATOM 701 O O . ALA A 1 87 ? -11.465 16.221 9.654 1.00 57.88 87 ALA A O 1
ATOM 702 N N . VAL A 1 88 ? -11.845 15.166 7.715 1.00 58.97 88 VAL A N 1
ATOM 703 C CA . VAL A 1 88 ? -13.310 15.122 7.859 1.00 58.97 88 VAL A CA 1
ATOM 704 C C . VAL A 1 88 ? -13.729 14.252 9.052 1.00 58.97 88 VAL A C 1
ATOM 706 O O . VAL A 1 88 ? -14.610 14.646 9.814 1.00 58.97 88 VAL A O 1
ATOM 709 N N . ALA A 1 89 ? -13.069 13.114 9.283 1.00 56.78 89 ALA A N 1
ATOM 710 C CA . ALA A 1 89 ? -13.313 12.260 10.446 1.00 56.78 89 ALA A CA 1
ATOM 711 C C . ALA A 1 89 ? -12.888 12.931 11.766 1.00 56.78 89 ALA A C 1
ATOM 713 O O . ALA A 1 89 ? -13.630 12.872 12.746 1.00 56.78 89 ALA A O 1
ATOM 714 N N . LYS A 1 90 ? -11.755 13.645 11.791 1.00 57.41 90 LYS A N 1
ATOM 715 C CA . LYS A 1 90 ? -11.322 14.460 12.941 1.00 57.41 90 LYS A CA 1
ATOM 716 C C . LYS A 1 90 ? -12.300 15.606 13.228 1.00 57.41 90 LYS A C 1
ATOM 718 O O . LYS A 1 90 ? -12.585 15.869 14.393 1.00 57.41 90 LYS A O 1
ATOM 723 N N . ASN A 1 91 ? -12.904 16.194 12.193 1.00 53.53 91 ASN A N 1
ATOM 724 C CA . ASN A 1 91 ? -13.954 17.213 12.324 1.00 53.53 91 ASN A CA 1
ATOM 725 C C . ASN A 1 91 ? -15.350 16.638 12.647 1.00 53.53 91 ASN A C 1
ATOM 727 O O . ASN A 1 91 ? -16.263 17.389 12.988 1.00 53.53 91 ASN A O 1
ATOM 731 N N . SER A 1 92 ? -15.538 15.315 12.587 1.00 51.00 92 SER A N 1
ATOM 732 C CA . SER A 1 92 ? -16.817 14.661 12.911 1.00 51.00 92 SER A CA 1
ATOM 733 C C . SER A 1 92 ? -17.041 14.420 14.413 1.00 51.00 92 SER A C 1
ATOM 735 O O . SER A 1 92 ? -18.154 14.087 14.819 1.00 51.00 92 SER A O 1
ATOM 737 N N . ASN A 1 93 ? -16.034 14.678 15.256 1.00 54.62 93 ASN A N 1
ATOM 738 C CA . ASN A 1 93 ? -16.123 14.514 16.713 1.00 54.62 93 ASN A CA 1
ATOM 739 C C . ASN A 1 93 ? -16.886 15.630 17.456 1.00 54.62 93 ASN A C 1
ATOM 741 O O . ASN A 1 93 ? -17.007 15.564 18.678 1.00 54.62 93 ASN A O 1
ATOM 745 N N . CYS A 1 94 ? -17.453 16.616 16.755 1.00 51.72 94 CYS A N 1
ATOM 746 C CA . CYS A 1 94 ? -18.163 17.741 17.378 1.00 51.72 94 CYS A CA 1
ATOM 747 C C . CYS A 1 94 ? -19.562 17.999 16.805 1.00 51.72 94 CYS A C 1
ATOM 749 O O . CYS A 1 94 ? -20.030 19.134 16.828 1.00 51.72 94 CYS A O 1
ATOM 751 N N . LYS A 1 95 ? -20.281 16.977 16.321 1.00 53.12 95 LYS A N 1
ATOM 752 C CA . LYS A 1 95 ? -21.745 17.110 16.260 1.00 53.12 95 LYS A CA 1
ATOM 753 C C . LYS A 1 95 ? -22.306 16.722 17.630 1.00 53.12 95 LYS A C 1
ATOM 755 O O . LYS A 1 95 ? -22.203 15.546 17.990 1.00 53.12 95 LYS A O 1
ATOM 760 N N . PRO A 1 96 ? -22.845 17.670 18.422 1.00 50.53 96 PRO A N 1
ATOM 761 C CA . PRO A 1 96 ? -23.445 17.342 19.704 1.00 50.53 96 PRO A CA 1
ATOM 762 C C . PRO A 1 96 ? -24.546 16.312 19.463 1.00 50.53 96 PRO A C 1
ATOM 764 O O . PRO A 1 96 ? -25.496 16.533 18.714 1.00 50.53 96 PRO A O 1
ATOM 767 N N . SER A 1 97 ? -24.370 15.110 20.015 1.00 56.66 97 SER A N 1
ATOM 768 C CA . SER A 1 97 ? -25.424 14.108 19.914 1.00 56.66 97 SER A CA 1
ATOM 769 C C . SER A 1 97 ? -26.653 14.655 20.660 1.00 56.66 97 SER A C 1
ATOM 771 O O . SER A 1 97 ? -26.497 15.080 21.808 1.00 56.66 97 SER A O 1
ATOM 773 N N . PRO A 1 98 ? -27.880 14.568 20.112 1.00 58.72 98 PRO A N 1
ATOM 774 C CA . PRO A 1 98 ? -29.091 15.059 20.786 1.00 58.72 98 PRO A CA 1
ATOM 775 C C . PRO A 1 98 ? -29.323 14.440 22.176 1.00 58.72 98 PRO A C 1
ATOM 777 O O . PRO A 1 98 ? -30.095 14.943 22.991 1.00 58.72 98 PRO A O 1
ATOM 780 N N . LYS A 1 99 ? -28.676 13.298 22.453 1.00 59.16 99 LYS A N 1
ATOM 781 C CA . LYS A 1 99 ? -28.677 12.636 23.760 1.00 59.16 99 LYS A CA 1
ATOM 782 C C . LYS A 1 99 ? -27.775 13.347 24.776 1.00 59.16 99 LYS A C 1
ATOM 784 O O . LYS A 1 99 ? -28.161 13.405 25.939 1.00 59.16 99 LYS A O 1
ATOM 789 N N . ARG A 1 100 ? -26.621 13.882 24.355 1.00 58.09 100 ARG A N 1
ATOM 790 C CA . ARG A 1 100 ? -25.662 14.599 25.216 1.00 58.09 100 ARG A CA 1
ATOM 791 C C . ARG A 1 100 ? -26.219 15.961 25.641 1.00 58.09 100 ARG A C 1
ATOM 793 O O . ARG A 1 100 ? -26.197 16.246 26.833 1.00 58.09 100 ARG A O 1
ATOM 800 N N . ASP A 1 101 ? -26.844 16.703 24.726 1.00 61.41 101 ASP A N 1
ATOM 801 C CA . ASP A 1 101 ? -27.461 18.010 25.025 1.00 61.41 101 ASP A CA 1
ATOM 802 C C . ASP A 1 101 ? -28.614 17.888 26.028 1.00 61.41 101 ASP A C 1
ATOM 804 O O . ASP A 1 101 ? -28.720 18.647 26.986 1.00 61.41 101 ASP A O 1
ATOM 808 N N . ARG A 1 102 ? -29.456 16.856 25.879 1.00 63.56 102 ARG A N 1
ATOM 809 C CA . ARG A 1 102 ? -30.565 16.606 26.817 1.00 63.56 102 ARG A CA 1
ATOM 810 C C . ARG A 1 102 ? -30.100 16.224 28.220 1.00 63.56 102 ARG A C 1
ATOM 812 O O . ARG A 1 102 ? -30.853 16.413 29.169 1.00 63.56 102 ARG A O 1
ATOM 819 N N . LEU A 1 103 ? -28.912 15.635 28.350 1.00 64.25 103 LEU A N 1
ATOM 820 C CA . LEU A 1 103 ? -28.351 15.260 29.645 1.00 64.25 103 LEU A CA 1
ATOM 821 C C . LEU A 1 103 ? -27.593 16.429 30.303 1.00 64.25 103 LEU A C 1
ATOM 823 O O . LEU A 1 103 ? -27.590 16.505 31.530 1.00 64.25 103 LEU A O 1
ATOM 827 N N . GLN A 1 104 ? -27.056 17.379 29.523 1.00 69.94 104 GLN A N 1
ATOM 828 C CA . GLN A 1 104 ? -26.491 18.631 30.051 1.00 69.94 104 GLN A CA 1
ATOM 829 C C . GLN A 1 104 ? -27.528 19.477 30.804 1.00 69.94 104 GLN A C 1
ATOM 831 O O . GLN A 1 104 ? -27.197 20.097 31.810 1.00 69.94 104 GLN A O 1
ATOM 836 N N . ILE A 1 105 ? -28.805 19.424 30.407 1.00 77.44 105 ILE A N 1
ATOM 837 C CA . ILE A 1 105 ? -29.912 20.095 31.122 1.00 77.44 105 ILE A CA 1
ATOM 838 C C . ILE A 1 105 ? -30.005 19.642 32.593 1.00 77.44 105 ILE A C 1
ATOM 840 O O . ILE A 1 105 ? -30.433 20.405 33.454 1.00 77.44 105 ILE A O 1
ATOM 844 N N . LEU A 1 106 ? -29.575 18.415 32.910 1.00 78.75 106 LEU A N 1
ATOM 845 C CA . LEU A 1 106 ? -29.617 17.866 34.270 1.00 78.75 106 LEU A CA 1
ATOM 846 C C . LEU A 1 106 ? -28.394 18.250 35.118 1.00 78.75 106 LEU A C 1
ATOM 848 O O . LEU A 1 106 ? -28.365 17.926 36.306 1.00 78.75 106 LEU A O 1
ATOM 852 N N . MET A 1 107 ? -27.388 18.926 34.549 1.00 81.75 107 MET A N 1
ATOM 853 C CA . MET A 1 107 ? -26.154 19.291 35.261 1.00 81.75 107 MET A CA 1
ATOM 854 C C . MET A 1 107 ? -26.406 20.118 36.531 1.00 81.75 107 MET A C 1
ATOM 856 O O . MET A 1 107 ? -25.881 19.730 37.576 1.00 81.75 107 MET A O 1
ATOM 860 N N . PRO A 1 108 ? -27.237 21.183 36.522 1.00 83.31 108 PRO A N 1
ATOM 861 C CA . PRO A 1 108 ? -27.488 21.971 37.731 1.00 83.31 108 PRO A CA 1
ATOM 862 C C . PRO A 1 108 ? -28.118 21.131 38.848 1.00 83.31 108 PRO A C 1
ATOM 864 O O . PRO A 1 108 ? -27.735 21.239 40.012 1.00 83.31 108 PRO A O 1
ATOM 867 N N . GLN A 1 109 ? -29.034 20.230 38.478 1.00 84.69 109 GLN A N 1
ATOM 868 C CA . GLN A 1 109 ? -29.709 19.335 39.412 1.00 84.69 109 GLN A CA 1
ATOM 869 C C . GLN A 1 109 ? -28.739 18.295 39.998 1.00 84.69 109 GLN A C 1
ATOM 871 O O . GLN A 1 109 ? -28.777 18.025 41.196 1.00 84.69 109 GLN A O 1
ATOM 876 N N . ILE A 1 110 ? -27.831 17.746 39.183 1.00 85.44 110 ILE A N 1
ATOM 877 C CA . ILE A 1 110 ? -26.777 16.822 39.635 1.00 85.44 110 ILE A CA 1
ATOM 878 C C . ILE A 1 110 ? -25.863 17.494 40.664 1.00 85.44 110 ILE A C 1
ATOM 880 O O . ILE A 1 110 ? -25.598 16.910 41.715 1.00 85.44 110 ILE A O 1
ATOM 884 N N . VAL A 1 111 ? -25.411 18.721 40.390 1.00 85.00 111 VAL A N 1
ATOM 885 C CA . VAL A 1 111 ? -24.527 19.471 41.294 1.00 85.00 111 VAL A CA 1
ATOM 886 C C . VAL A 1 111 ? -25.239 19.802 42.609 1.00 85.00 111 VAL A C 1
ATOM 888 O O . VAL A 1 111 ? -24.654 19.628 43.677 1.00 85.00 111 VAL A O 1
ATOM 891 N N . GLN A 1 112 ? -26.511 20.209 42.569 1.00 85.56 112 GLN A N 1
ATOM 892 C CA . GLN A 1 112 ? -27.302 20.453 43.783 1.00 85.56 112 GLN A CA 1
ATOM 893 C C . GLN A 1 112 ? -27.484 19.183 44.625 1.00 85.56 112 GLN A C 1
ATOM 895 O O . GLN A 1 112 ? -27.212 19.206 45.824 1.00 85.56 112 GLN A O 1
ATOM 900 N N . LEU A 1 113 ? -27.858 18.058 44.006 1.00 86.12 113 LEU A N 1
ATOM 901 C CA . LEU A 1 113 ? -28.005 16.773 44.704 1.00 86.12 113 LEU A CA 1
ATOM 902 C C . LEU A 1 113 ? -26.670 16.255 45.262 1.00 86.12 113 LEU A C 1
ATOM 904 O O . LEU A 1 113 ? -26.633 15.538 46.265 1.00 86.12 113 LEU A O 1
ATOM 908 N N . ARG A 1 114 ? -25.549 16.624 44.634 1.00 86.19 114 ARG A N 1
ATOM 909 C CA . ARG A 1 114 ? -24.224 16.314 45.171 1.00 86.19 114 ARG A CA 1
ATOM 910 C C . ARG A 1 114 ? -23.901 17.157 46.404 1.00 86.19 114 ARG A C 1
ATOM 912 O O . ARG A 1 114 ? -23.371 16.610 47.369 1.00 86.19 114 ARG A O 1
ATOM 919 N N . LYS A 1 115 ? -24.268 18.443 46.407 1.00 85.62 115 LYS A N 1
ATOM 920 C CA . LYS A 1 115 ? -24.111 19.342 47.566 1.00 85.62 115 LYS A CA 1
ATOM 921 C C . LYS A 1 115 ? -24.927 18.892 48.781 1.00 85.62 115 LYS A C 1
ATOM 923 O O . LYS A 1 115 ? -24.486 19.100 49.902 1.00 85.62 115 LYS A O 1
ATOM 928 N N . THR A 1 116 ? -26.053 18.206 48.579 1.00 84.25 116 THR A N 1
ATOM 929 C CA . THR A 1 116 ? -26.832 17.594 49.672 1.00 84.25 116 THR A CA 1
ATOM 930 C C . THR A 1 116 ? -26.211 16.303 50.229 1.00 84.25 116 THR A C 1
ATOM 932 O O . THR A 1 116 ? -26.822 15.644 51.062 1.00 84.25 116 THR A O 1
ATOM 935 N N . GLY A 1 117 ? -25.024 15.897 49.761 1.00 87.00 117 GLY A N 1
ATOM 936 C CA . GLY A 1 117 ? -24.282 14.748 50.290 1.00 87.00 117 GLY A CA 1
ATOM 937 C C . GLY A 1 117 ? -24.637 13.391 49.675 1.00 87.00 117 GLY A C 1
ATOM 938 O O . GLY A 1 117 ? -24.047 12.386 50.065 1.00 87.00 117 GLY A O 1
ATOM 939 N N . MET A 1 118 ? -25.534 13.329 48.681 1.00 87.19 118 MET A N 1
ATOM 940 C CA . MET A 1 118 ? -25.906 12.055 48.049 1.00 87.19 118 MET A CA 1
ATOM 941 C C . MET A 1 118 ? -24.734 11.439 47.278 1.00 87.19 118 MET A C 1
ATOM 943 O O . MET A 1 118 ? -23.890 12.138 46.694 1.00 87.19 118 MET A O 1
ATOM 947 N N . SER A 1 119 ? -24.697 10.107 47.232 1.00 89.44 119 SER A N 1
ATOM 948 C CA . SER A 1 119 ? -23.707 9.381 46.441 1.00 89.44 119 SER A CA 1
ATOM 949 C C . SER A 1 119 ? -24.047 9.423 44.947 1.00 89.44 119 SER A C 1
ATOM 951 O O . SER A 1 119 ? -25.210 9.432 44.538 1.00 89.44 119 SER A O 1
ATOM 953 N N . TYR A 1 120 ? -23.029 9.345 44.084 1.00 88.44 120 TYR A N 1
ATOM 954 C CA . TYR A 1 120 ? -23.229 9.353 42.626 1.00 88.44 120 TYR A CA 1
ATOM 955 C C . TYR A 1 120 ? -24.167 8.240 42.123 1.00 88.44 120 TYR A C 1
ATOM 957 O O . TYR A 1 120 ? -24.824 8.393 41.095 1.00 88.44 120 TYR A O 1
ATOM 965 N N . ALA A 1 121 ? -24.235 7.106 42.831 1.00 88.19 121 ALA A N 1
ATOM 966 C CA . ALA A 1 121 ? -25.115 5.995 42.470 1.00 88.19 121 ALA A CA 1
ATOM 967 C C . ALA A 1 121 ? -26.587 6.273 42.822 1.00 88.19 121 ALA A C 1
ATOM 969 O O . ALA A 1 121 ? -27.482 5.814 42.110 1.00 88.19 121 ALA A O 1
ATOM 970 N N . GLU A 1 122 ? -26.842 7.005 43.905 1.00 90.06 122 GLU A N 1
ATOM 971 C CA . GLU A 1 122 ? -28.187 7.413 44.322 1.00 90.06 122 GLU A CA 1
ATOM 972 C C . GLU A 1 122 ? -28.726 8.509 43.412 1.00 90.06 122 GLU A C 1
ATOM 974 O O . GLU A 1 122 ? -29.846 8.388 42.917 1.00 90.06 122 GLU A O 1
ATOM 979 N N . ILE A 1 123 ? -27.891 9.498 43.087 1.00 88.94 123 ILE A N 1
ATOM 980 C CA . ILE A 1 123 ? -28.222 10.563 42.132 1.00 88.94 123 ILE A CA 1
ATOM 981 C C . ILE A 1 123 ? -28.582 9.955 40.770 1.00 88.94 123 ILE A C 1
ATOM 983 O O . ILE A 1 123 ? -29.629 10.265 40.203 1.00 88.94 123 ILE A O 1
ATOM 987 N N . ALA A 1 124 ? -27.769 9.017 40.268 1.00 88.56 124 ALA A N 1
ATOM 988 C CA . ALA A 1 124 ? -28.048 8.326 39.010 1.00 88.56 124 ALA A CA 1
ATOM 989 C C . ALA A 1 124 ? -29.380 7.555 39.046 1.00 88.56 124 ALA A C 1
ATOM 991 O O . ALA A 1 124 ? -30.147 7.606 38.082 1.00 88.56 124 ALA A O 1
ATOM 992 N N . ARG A 1 125 ? -29.689 6.867 40.157 1.00 89.88 125 ARG A N 1
ATOM 993 C CA . ARG A 1 125 ? -30.963 6.148 40.336 1.00 89.88 125 ARG A CA 1
ATOM 994 C C . ARG A 1 125 ? -32.159 7.099 40.375 1.00 89.88 125 ARG A C 1
ATOM 996 O O . ARG A 1 125 ? -33.162 6.825 39.718 1.00 89.88 125 ARG A O 1
ATOM 1003 N N . LEU A 1 126 ? -32.052 8.203 41.108 1.00 89.06 126 LEU A N 1
ATOM 1004 C CA . LEU A 1 126 ? -33.115 9.198 41.254 1.00 89.06 126 LEU A CA 1
ATOM 1005 C C . LEU A 1 126 ? -33.423 9.875 39.915 1.00 89.06 126 LEU A C 1
ATOM 1007 O O . LEU A 1 126 ? -34.573 9.882 39.474 1.00 89.06 126 LEU A O 1
ATOM 1011 N N . LEU A 1 127 ? -32.390 10.337 39.210 1.00 87.06 127 LEU A N 1
ATOM 1012 C CA . LEU A 1 127 ? -32.550 10.963 37.898 1.00 87.06 127 LEU A CA 1
ATOM 1013 C C . LEU A 1 127 ? -33.045 9.968 36.849 1.00 87.06 127 LEU A C 1
ATOM 1015 O O . LEU A 1 127 ? -33.841 10.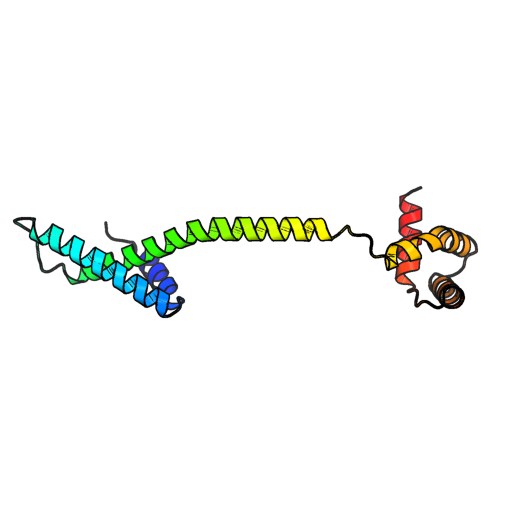336 35.984 1.00 87.06 127 LEU A O 1
ATOM 1019 N N . SER A 1 128 ? -32.635 8.697 36.939 1.00 87.94 128 SER A N 1
ATOM 1020 C CA . SER A 1 128 ? -33.151 7.663 36.036 1.00 87.94 128 SER A CA 1
ATOM 1021 C C . SER A 1 128 ? -34.652 7.441 36.217 1.00 87.94 128 SER A C 1
ATOM 1023 O O . SER A 1 128 ? -35.367 7.270 35.229 1.00 87.94 128 SER A O 1
ATOM 1025 N N . LYS A 1 129 ? -35.149 7.493 37.463 1.00 86.44 129 LYS A N 1
ATOM 1026 C CA . LYS A 1 129 ? -36.587 7.413 37.766 1.00 86.44 129 LYS A CA 1
ATOM 1027 C C . LYS A 1 129 ? -37.341 8.646 37.264 1.00 86.44 129 LYS A C 1
ATOM 1029 O O . LYS A 1 129 ? -38.358 8.494 36.595 1.00 86.44 129 LYS A O 1
ATOM 1034 N N . GLN A 1 130 ? -36.823 9.845 37.529 1.00 85.31 130 GLN A N 1
ATOM 1035 C CA . GLN A 1 130 ? -37.461 11.109 37.141 1.00 85.31 130 GLN A CA 1
ATOM 1036 C C . GLN A 1 130 ? -37.546 11.279 35.618 1.00 85.31 130 GLN A C 1
ATOM 1038 O O . GLN A 1 130 ? -38.561 11.720 35.089 1.00 85.31 130 GLN A O 1
ATOM 1043 N N . THR A 1 131 ? -36.487 10.904 34.899 1.00 81.38 131 THR A N 1
ATOM 1044 C CA . THR A 1 131 ? -36.390 11.111 33.444 1.00 81.38 131 THR A CA 1
ATOM 1045 C C . THR A 1 131 ? -36.831 9.902 32.619 1.00 81.38 131 THR A C 1
ATOM 1047 O O . THR A 1 131 ? -36.862 9.989 31.390 1.00 81.38 131 THR A O 1
ATOM 1050 N N . ARG A 1 132 ? -37.142 8.772 33.278 1.00 82.19 132 ARG A N 1
ATOM 1051 C CA . ARG A 1 132 ? -37.385 7.448 32.672 1.00 82.19 132 ARG A CA 1
ATOM 1052 C C . ARG A 1 132 ? -36.284 7.011 31.695 1.00 82.19 132 ARG A C 1
ATOM 1054 O O . ARG A 1 132 ? -36.538 6.286 30.735 1.00 82.19 132 ARG A O 1
ATOM 1061 N N . LYS A 1 133 ? -35.049 7.466 31.916 1.00 81.00 133 LYS A N 1
ATOM 1062 C CA . LYS A 1 133 ? -33.882 7.164 31.077 1.00 81.00 133 LYS A CA 1
ATOM 1063 C C . LYS A 1 133 ? -32.795 6.529 31.920 1.00 81.00 133 LYS A C 1
ATOM 1065 O O . LYS A 1 133 ? -32.599 6.895 33.068 1.00 81.00 133 LYS A O 1
ATOM 1070 N N . LYS A 1 134 ? -32.046 5.597 31.338 1.00 83.00 134 LYS A N 1
ATOM 1071 C CA . LYS A 1 134 ? -30.906 4.980 32.018 1.00 83.00 134 LYS A CA 1
ATOM 1072 C C . LYS A 1 134 ? -29.764 5.994 32.121 1.00 83.00 134 LYS A C 1
ATOM 1074 O O . LYS A 1 134 ? -29.144 6.318 31.111 1.00 83.00 134 LYS A O 1
ATOM 1079 N N . ILE A 1 135 ? -29.481 6.467 33.331 1.00 83.12 135 ILE A N 1
ATOM 1080 C CA . ILE A 1 135 ? -28.347 7.346 33.633 1.00 83.12 135 ILE A CA 1
ATOM 1081 C C . ILE A 1 135 ? -27.309 6.530 34.400 1.00 83.12 135 I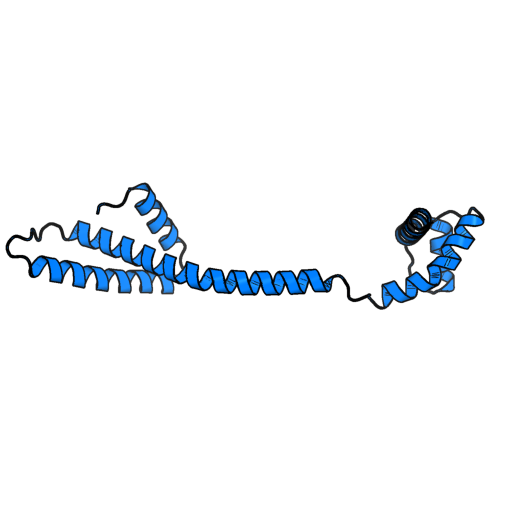LE A C 1
ATOM 1083 O O . ILE A 1 135 ? -27.619 5.884 35.400 1.00 83.12 135 ILE A O 1
ATOM 1087 N N . SER A 1 136 ? -26.070 6.521 33.913 1.00 85.25 136 SER A N 1
ATOM 1088 C CA . SER A 1 136 ? -24.979 5.800 34.567 1.00 85.25 136 SER A CA 1
ATOM 1089 C C . SER A 1 136 ? -24.337 6.648 35.667 1.00 85.25 136 SER A C 1
ATOM 1091 O O . SER A 1 136 ? -24.234 7.869 35.558 1.00 85.25 136 SER A O 1
ATOM 1093 N N . ARG A 1 137 ? -23.830 5.990 36.717 1.00 85.88 137 ARG A N 1
ATOM 1094 C CA . ARG A 1 137 ? -23.031 6.638 37.772 1.00 85.88 137 ARG A CA 1
ATOM 1095 C C . ARG A 1 137 ? -21.831 7.396 37.195 1.00 85.88 137 ARG A C 1
ATOM 1097 O O . ARG A 1 137 ? -21.536 8.499 37.641 1.00 85.88 137 ARG A O 1
ATOM 1104 N N . SER A 1 138 ? -21.144 6.809 36.215 1.00 85.62 138 SER A N 1
ATOM 1105 C CA . SER A 1 138 ? -19.949 7.402 35.602 1.00 85.62 138 SER A CA 1
ATOM 1106 C C . SER A 1 138 ? -20.249 8.739 34.930 1.00 85.62 138 SER A C 1
ATOM 1108 O O . SER A 1 138 ? -19.416 9.638 34.971 1.00 85.62 138 SER A O 1
ATOM 1110 N N . TYR A 1 139 ? -21.450 8.892 34.366 1.00 82.94 139 TYR A N 1
ATOM 1111 C CA . TYR A 1 139 ? -21.895 10.150 33.778 1.00 82.94 139 TYR A CA 1
ATOM 1112 C C . TYR A 1 139 ? -22.069 11.252 34.835 1.00 82.94 139 TYR A C 1
ATOM 1114 O O . TYR A 1 139 ? -21.576 12.361 34.659 1.00 82.94 139 TYR A O 1
ATOM 1122 N N . VAL A 1 140 ? -22.692 10.921 35.970 1.00 83.56 140 VAL A N 1
ATOM 1123 C CA . VAL A 1 140 ? -22.854 11.842 37.111 1.00 83.56 140 VAL A CA 1
ATOM 1124 C C . VAL A 1 140 ? -21.491 12.281 37.658 1.00 83.56 140 VAL A C 1
ATOM 1126 O O . VAL A 1 140 ? -21.272 13.463 37.896 1.00 83.56 140 VAL A O 1
ATOM 1129 N N . HIS A 1 141 ? -20.556 11.339 37.803 1.00 85.69 141 HIS A N 1
ATOM 1130 C CA . HIS A 1 141 ? -19.193 11.632 38.249 1.00 85.69 141 HIS A CA 1
ATOM 1131 C C . HIS A 1 141 ? -18.446 12.563 37.281 1.00 85.69 141 HIS A C 1
ATOM 1133 O O . HIS A 1 141 ? -17.783 13.497 37.723 1.00 85.69 141 HIS A O 1
ATOM 1139 N N . ALA A 1 142 ? -18.567 12.328 35.970 1.00 84.31 142 ALA A N 1
ATOM 1140 C CA . ALA A 1 142 ? -17.942 13.173 34.956 1.00 84.31 142 ALA A CA 1
ATOM 1141 C C . ALA A 1 142 ? -18.442 14.625 35.034 1.00 84.31 142 ALA A C 1
ATOM 1143 O O . ALA A 1 142 ? -17.619 15.532 35.027 1.00 84.31 142 ALA A O 1
ATOM 1144 N N . ILE A 1 143 ? -19.754 14.831 35.201 1.00 82.12 143 ILE A N 1
ATOM 1145 C CA . ILE A 1 143 ? -20.358 16.166 35.356 1.00 82.12 143 ILE A CA 1
ATOM 1146 C C . ILE A 1 143 ? -19.833 16.890 36.596 1.00 82.12 143 ILE A C 1
ATOM 1148 O O . ILE A 1 143 ? -19.469 18.059 36.507 1.00 82.12 143 ILE A O 1
ATOM 1152 N N . CYS A 1 144 ? -19.788 16.213 37.749 1.00 81.94 144 CYS A N 1
ATOM 1153 C CA . CYS A 1 144 ? -19.280 16.827 38.977 1.00 81.94 144 CYS A CA 1
ATOM 1154 C C . CYS A 1 144 ? -17.819 17.266 38.811 1.00 81.94 144 CYS A C 1
ATOM 1156 O O . CYS A 1 144 ? -17.482 18.400 39.140 1.00 81.94 144 CYS A O 1
ATOM 1158 N N . LYS A 1 145 ? -16.984 16.419 38.199 1.00 83.88 145 LYS A N 1
ATOM 1159 C CA . LYS A 1 145 ? -15.579 16.741 37.926 1.00 83.88 145 LYS A CA 1
ATOM 1160 C C . LYS A 1 145 ? -15.416 17.918 36.954 1.00 83.88 145 LYS A C 1
ATOM 1162 O O . LYS A 1 145 ? -14.532 18.748 37.138 1.00 83.88 145 LYS A O 1
ATOM 1167 N N . GLU A 1 146 ? -16.265 18.000 35.929 1.00 79.81 146 GLU A N 1
ATOM 1168 C CA . GLU A 1 146 ? -16.274 19.112 34.967 1.00 79.81 146 GLU A CA 1
ATOM 1169 C C . GLU A 1 146 ? -16.666 20.431 35.655 1.00 79.81 146 GLU A C 1
ATOM 1171 O O . GLU A 1 146 ? -16.025 21.451 35.428 1.00 79.81 146 GLU A O 1
ATOM 1176 N N . SER A 1 147 ? -17.651 20.398 36.563 1.00 74.19 147 SER A N 1
ATOM 1177 C CA . SER A 1 147 ? -18.057 21.578 37.341 1.00 74.19 147 SER A CA 1
ATOM 1178 C C . SER A 1 147 ? -17.002 22.048 38.347 1.00 74.19 147 SER A C 1
ATOM 1180 O O . SER A 1 147 ? -16.879 23.245 38.570 1.00 74.19 147 SER A O 1
ATOM 1182 N N . GLU A 1 148 ? -16.223 21.129 38.922 1.00 71.19 148 GLU A N 1
ATOM 1183 C CA . GLU A 1 148 ? -15.113 21.442 39.837 1.00 71.19 148 GLU A CA 1
ATOM 1184 C C . GLU A 1 148 ? -13.884 22.001 39.107 1.00 71.19 148 GLU A C 1
ATOM 1186 O O . GLU A 1 148 ? -13.061 22.661 39.723 1.00 71.19 148 GLU A O 1
ATOM 1191 N N . SER A 1 149 ? -13.748 21.732 37.805 1.00 65.75 149 SER A N 1
ATOM 1192 C CA . SER A 1 149 ? -12.630 22.228 36.986 1.00 65.75 149 SER A CA 1
ATOM 1193 C C . SER A 1 149 ? -12.933 23.573 36.311 1.00 65.75 149 SER A C 1
ATOM 1195 O O . SER A 1 149 ? -12.040 24.167 35.713 1.00 65.75 149 SER A O 1
ATOM 1197 N N . ALA A 1 150 ? -14.195 24.014 36.341 1.00 58.44 150 ALA A N 1
ATOM 1198 C CA . ALA A 1 150 ? -14.685 25.223 35.677 1.00 58.44 150 ALA A CA 1
ATOM 1199 C C . ALA A 1 150 ? -14.981 26.388 36.644 1.00 58.44 150 ALA A C 1
ATOM 1201 O O . ALA A 1 150 ? -15.404 27.450 36.186 1.00 58.44 150 ALA A O 1
ATOM 1202 N N . GLY A 1 151 ? -14.799 26.183 37.953 1.00 47.97 151 GLY A N 1
ATOM 1203 C CA . GLY A 1 151 ? -14.875 27.212 38.995 1.00 47.97 151 GLY A CA 1
ATOM 1204 C C . GLY A 1 151 ? -13.519 27.411 39.647 1.00 47.97 151 GLY A C 1
ATOM 1205 O O . GLY A 1 151 ? -13.235 28.569 40.015 1.00 47.97 151 GLY A O 1
#

pLDDT: mean 77.89, std 13.7, range [47.97, 94.19]